Protein AF-A0A8D1BKL6-F1 (afdb_monomer_lite)

Sequence (98 aa):
SPEARVQTAEANRYQVFFFGTHETAFLGPKHLFPYEESKEKFGKPNKRRGFSEGLWEIENNPTVQASDYQFSEPLLPGMRQDRHRVPSLPGTVSQGSV

pLDDT: mean 73.44, std 21.04, range [40.06, 94.62]

Structure (mmCIF, N/CA/C/O backbone):
data_AF-A0A8D1BKL6-F1
#
_entry.id   AF-A0A8D1BKL6-F1
#
loop_
_atom_site.group_PDB
_atom_site.id
_atom_site.type_symbol
_atom_site.label_atom_id
_atom_site.label_alt_id
_atom_site.label_comp_id
_atom_site.label_asym_id
_atom_site.label_entity_id
_atom_site.label_seq_id
_atom_site.pdbx_PDB_ins_code
_atom_site.Cartn_x
_atom_site.Cartn_y
_atom_site.Cartn_z
_atom_site.occupancy
_atom_site.B_iso_or_equiv
_atom_site.auth_seq_id
_atom_site.auth_comp_id
_atom_site.auth_asym_id
_atom_site.auth_atom_id
_atom_site.pdbx_PDB_model_num
ATOM 1 N N . SER A 1 1 ? -11.111 -24.913 39.341 1.00 45.53 1 SER A N 1
ATOM 2 C CA . SER A 1 1 ? -11.683 -23.956 38.376 1.00 45.53 1 SER A CA 1
ATOM 3 C C . SER A 1 1 ? -10.921 -24.044 37.075 1.00 45.53 1 SER A C 1
ATOM 5 O O . SER A 1 1 ? -9.701 -24.102 37.154 1.00 45.53 1 SER A O 1
ATOM 7 N N . PRO A 1 2 ? -11.586 -24.107 35.911 1.00 53.78 2 PRO A N 1
ATOM 8 C CA . PRO A 1 2 ? -10.891 -24.169 34.636 1.00 53.78 2 PRO A CA 1
ATOM 9 C C . PRO A 1 2 ? -10.267 -22.801 34.345 1.00 53.78 2 PRO A C 1
ATOM 11 O O . PRO A 1 2 ? -10.948 -21.777 34.343 1.00 53.78 2 PRO A O 1
ATOM 14 N N . GLU A 1 3 ? -8.955 -22.792 34.142 1.00 57.75 3 GLU A N 1
ATOM 15 C CA . GLU A 1 3 ? -8.186 -21.643 33.682 1.00 57.75 3 GLU A CA 1
ATOM 16 C C . GLU A 1 3 ? -8.530 -21.391 32.210 1.00 57.75 3 GLU A C 1
ATOM 18 O O . GLU A 1 3 ? -7.981 -22.010 31.297 1.00 57.75 3 GLU A O 1
ATOM 23 N N . ALA A 1 4 ? -9.491 -20.503 31.959 1.00 57.09 4 ALA A N 1
ATOM 24 C CA . ALA A 1 4 ? -9.788 -20.053 30.609 1.00 57.09 4 ALA A CA 1
ATOM 25 C C . ALA A 1 4 ? -8.610 -19.210 30.099 1.00 57.09 4 ALA A C 1
ATOM 27 O O . ALA A 1 4 ? -8.475 -18.030 30.422 1.00 57.09 4 ALA A O 1
ATOM 28 N N . ARG A 1 5 ? -7.743 -19.814 29.282 1.00 55.00 5 ARG A N 1
ATOM 29 C CA . ARG A 1 5 ? -6.761 -19.077 28.486 1.00 55.00 5 ARG A CA 1
ATOM 30 C C . ARG A 1 5 ? -7.534 -18.351 27.394 1.00 55.00 5 ARG A C 1
ATOM 32 O O . ARG A 1 5 ? -7.823 -18.923 26.347 1.00 55.00 5 ARG A O 1
ATOM 39 N N . VAL A 1 6 ? -7.907 -17.105 27.672 1.00 56.59 6 VAL A N 1
ATOM 40 C CA . VAL A 1 6 ? -8.469 -16.198 26.675 1.00 56.59 6 VAL A CA 1
ATOM 41 C C . VAL A 1 6 ? -7.393 -15.991 25.606 1.00 56.59 6 VAL A C 1
ATOM 43 O O . VAL A 1 6 ? -6.535 -15.122 25.724 1.00 56.59 6 VAL A O 1
ATOM 46 N N . GLN A 1 7 ? -7.398 -16.818 24.560 1.00 55.38 7 GLN A N 1
ATOM 47 C CA . GLN A 1 7 ? -6.845 -16.416 23.274 1.00 55.38 7 GLN A CA 1
ATOM 48 C C . GLN A 1 7 ? -7.810 -15.362 22.751 1.00 55.38 7 GLN A C 1
ATOM 50 O O . GLN A 1 7 ? -8.779 -15.674 22.065 1.00 55.38 7 GLN A O 1
ATOM 55 N N . THR A 1 8 ? -7.606 -14.112 23.168 1.00 48.78 8 THR A N 1
ATOM 56 C CA . THR A 1 8 ? -8.240 -12.976 22.512 1.00 48.78 8 THR A CA 1
ATOM 57 C C . THR A 1 8 ? -7.800 -13.059 21.061 1.00 48.78 8 THR A C 1
ATOM 59 O O . THR A 1 8 ? -6.655 -12.730 20.746 1.00 48.78 8 THR A O 1
ATOM 62 N N . ALA A 1 9 ? -8.669 -13.567 20.185 1.00 54.69 9 ALA A N 1
ATOM 63 C CA . ALA A 1 9 ? -8.515 -13.364 18.758 1.00 54.69 9 ALA A CA 1
ATOM 64 C C . ALA A 1 9 ? -8.208 -11.875 18.583 1.00 54.69 9 ALA A C 1
ATOM 66 O O . ALA A 1 9 ? -8.927 -11.040 19.134 1.00 54.69 9 ALA A O 1
ATOM 67 N N . GLU A 1 10 ? -7.079 -11.553 17.951 1.00 61.50 10 GLU A N 1
ATOM 68 C CA . GLU A 1 10 ? -6.612 -10.183 17.746 1.00 61.50 10 GLU A CA 1
ATOM 69 C C . GLU A 1 10 ? -7.627 -9.447 16.853 1.00 61.50 10 GLU A C 1
ATOM 71 O O . GLU A 1 10 ? -7.440 -9.327 15.645 1.00 61.50 10 GLU A O 1
ATOM 76 N N . ALA A 1 11 ? -8.739 -9.005 17.449 1.00 66.31 11 ALA A N 1
ATOM 77 C CA . ALA A 1 11 ? -9.943 -8.514 16.779 1.00 66.31 11 ALA A CA 1
ATOM 78 C C . ALA A 1 11 ? -9.719 -7.195 16.023 1.00 66.31 11 ALA A C 1
ATOM 80 O O . ALA A 1 11 ? -10.575 -6.759 15.264 1.00 66.31 11 ALA A O 1
ATOM 81 N N . ASN A 1 12 ? -8.544 -6.589 16.190 1.00 83.00 12 ASN A N 1
ATOM 82 C CA . ASN A 1 12 ? -8.171 -5.306 15.609 1.00 83.00 12 ASN A CA 1
ATOM 83 C C . ASN A 1 12 ? -7.068 -5.474 14.557 1.00 83.00 12 ASN A C 1
ATOM 85 O O . ASN A 1 12 ? -6.066 -4.757 14.585 1.00 83.00 12 ASN A O 1
ATOM 89 N N . ARG A 1 1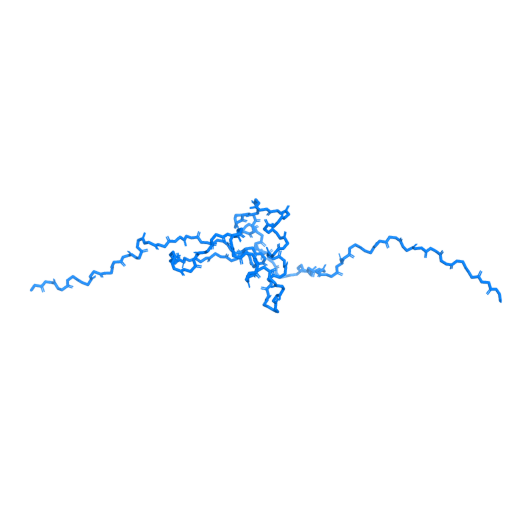3 ? -7.211 -6.454 13.661 1.00 88.94 13 ARG A N 1
ATOM 90 C CA . ARG A 1 13 ? -6.315 -6.632 12.514 1.00 88.94 13 ARG A CA 1
ATOM 91 C C . ARG A 1 13 ? -7.084 -6.570 11.207 1.00 88.94 13 ARG A C 1
ATOM 93 O O . ARG A 1 13 ? -8.182 -7.102 11.100 1.00 88.94 13 ARG A O 1
ATOM 100 N N . TYR A 1 14 ? -6.449 -5.978 10.211 1.00 91.56 14 TYR A N 1
ATOM 101 C CA . TYR A 1 14 ? -6.934 -5.909 8.845 1.00 91.56 14 TYR A CA 1
ATOM 102 C C . TYR A 1 14 ? -6.203 -6.946 8.004 1.00 91.56 14 TYR A C 1
ATOM 104 O O . TYR A 1 14 ? -4.995 -7.133 8.163 1.00 91.56 14 TYR A O 1
ATOM 112 N N . GLN A 1 15 ? -6.929 -7.613 7.112 1.00 92.88 15 GLN A N 1
ATOM 113 C CA . GLN A 1 15 ? -6.318 -8.393 6.044 1.00 92.88 15 GLN A CA 1
ATOM 114 C C . GLN A 1 15 ? -5.821 -7.417 4.975 1.00 92.88 15 GLN A C 1
ATOM 116 O O . GLN A 1 15 ? -6.600 -6.643 4.427 1.00 92.88 15 GLN A O 1
ATOM 121 N N . VAL A 1 16 ? -4.519 -7.424 4.718 1.00 92.38 16 VAL A N 1
ATOM 122 C CA . VAL A 1 16 ? -3.843 -6.474 3.836 1.00 92.38 16 VAL A CA 1
ATOM 123 C C . VAL A 1 16 ? -3.230 -7.230 2.681 1.00 92.38 16 VAL A C 1
ATOM 125 O O . VAL A 1 16 ? -2.442 -8.150 2.894 1.00 92.38 16 VAL A O 1
ATOM 128 N N . PHE A 1 17 ? -3.586 -6.807 1.477 1.00 92.62 17 PHE A N 1
ATOM 129 C CA . PHE A 1 17 ? -2.971 -7.230 0.232 1.00 92.62 17 PHE A CA 1
ATOM 130 C C . PHE A 1 17 ? -1.790 -6.312 -0.100 1.00 92.62 17 PHE A C 1
ATOM 132 O O . PHE A 1 17 ? -1.917 -5.087 -0.037 1.00 92.62 17 PHE A O 1
ATOM 139 N N . PHE A 1 18 ? -0.639 -6.893 -0.431 1.00 93.12 18 PHE A N 1
ATOM 140 C CA . PHE A 1 18 ? 0.559 -6.148 -0.802 1.00 93.12 18 PHE A CA 1
ATOM 141 C C . PHE A 1 18 ? 0.713 -6.102 -2.320 1.00 93.12 18 PHE A C 1
ATOM 143 O O . PHE A 1 18 ? 0.968 -7.124 -2.954 1.00 93.12 18 PHE A O 1
ATOM 150 N N . PHE A 1 19 ? 0.630 -4.900 -2.890 1.00 93.06 19 PHE A N 1
ATOM 151 C C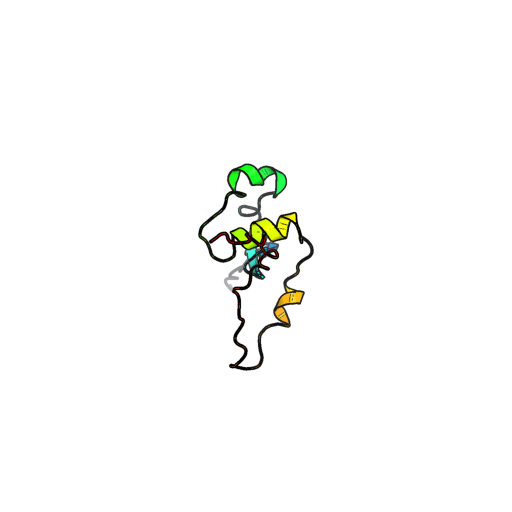A . PHE A 1 19 ? 0.994 -4.662 -4.285 1.00 93.06 19 PHE A CA 1
ATOM 152 C C . PHE A 1 19 ? 2.441 -5.109 -4.570 1.00 93.06 19 PHE A C 1
ATOM 154 O O . PHE A 1 19 ? 3.327 -5.028 -3.712 1.00 93.06 19 PHE A O 1
ATOM 161 N N . GLY A 1 20 ? 2.672 -5.609 -5.779 1.00 93.81 20 GLY A N 1
ATOM 162 C CA . GLY A 1 20 ? 3.948 -6.082 -6.306 1.00 93.81 20 GLY A CA 1
ATOM 163 C C . GLY A 1 20 ? 4.416 -7.456 -5.820 1.00 93.81 20 GLY A C 1
ATOM 164 O O . GLY A 1 20 ? 5.096 -8.155 -6.566 1.00 93.81 20 GLY A O 1
ATOM 165 N N . THR A 1 21 ? 4.082 -7.891 -4.598 1.00 93.62 21 THR A N 1
ATOM 166 C CA . THR A 1 21 ? 4.255 -9.312 -4.212 1.00 93.62 21 THR A CA 1
ATOM 167 C C . THR A 1 21 ? 2.969 -10.116 -4.302 1.00 93.62 21 THR A C 1
ATOM 169 O O . THR A 1 21 ? 3.040 -11.342 -4.318 1.00 93.62 21 THR A O 1
ATOM 172 N N . HIS A 1 22 ? 1.821 -9.437 -4.336 1.00 92.19 22 HIS A N 1
ATOM 173 C CA . HIS A 1 22 ? 0.472 -10.009 -4.321 1.00 92.19 22 HIS A CA 1
ATOM 174 C C . HIS A 1 22 ? 0.223 -10.960 -3.136 1.00 92.19 22 HIS A C 1
ATOM 176 O O . HIS A 1 22 ? -0.706 -11.766 -3.138 1.00 92.19 22 HIS A O 1
ATOM 182 N N . GLU A 1 23 ? 1.047 -10.855 -2.092 1.00 91.69 23 GLU A N 1
ATOM 183 C CA . GLU A 1 23 ? 0.898 -11.595 -0.844 1.00 91.69 23 GLU A CA 1
ATOM 184 C C . GLU A 1 23 ? -0.164 -10.922 0.033 1.00 91.69 23 GLU A C 1
ATOM 186 O O . GLU A 1 23 ? -0.443 -9.728 -0.085 1.00 91.69 23 GLU A O 1
ATOM 191 N N . THR A 1 24 ? -0.761 -11.683 0.948 1.00 91.19 24 THR A N 1
ATOM 192 C CA . THR A 1 24 ? -1.751 -11.164 1.897 1.00 91.19 24 THR A CA 1
ATOM 193 C C . THR A 1 24 ? -1.355 -11.518 3.325 1.00 91.19 24 THR A C 1
ATOM 195 O O . THR A 1 24 ? -0.959 -12.651 3.593 1.00 91.19 24 THR A O 1
ATOM 198 N N . ALA A 1 25 ? -1.475 -10.573 4.258 1.00 91.25 25 ALA A N 1
ATOM 199 C CA . ALA A 1 25 ? -1.198 -10.806 5.677 1.00 91.25 25 ALA A CA 1
ATOM 200 C C . ALA A 1 25 ? -2.170 -10.046 6.590 1.00 91.25 25 ALA A C 1
ATOM 202 O O . ALA A 1 25 ? -2.831 -9.105 6.165 1.00 91.25 25 ALA A O 1
ATOM 203 N N . PHE A 1 26 ? -2.232 -10.425 7.867 1.00 93.06 26 PHE A N 1
ATOM 204 C CA . PHE A 1 26 ? -3.003 -9.692 8.872 1.00 93.06 26 PHE A CA 1
ATOM 205 C C . PHE A 1 26 ? -2.119 -8.670 9.589 1.00 93.06 26 PHE A C 1
ATOM 207 O O . PHE A 1 26 ? -1.165 -9.046 10.270 1.00 93.06 26 PHE A O 1
ATOM 214 N N . LEU A 1 27 ? -2.454 -7.385 9.478 1.00 93.00 27 LEU A N 1
ATOM 215 C CA . LEU A 1 27 ? -1.734 -6.292 10.130 1.00 93.00 27 LEU A CA 1
ATOM 216 C C . LEU A 1 27 ? -2.620 -5.548 11.127 1.00 93.00 27 LEU A C 1
ATOM 218 O O . LEU A 1 27 ? -3.798 -5.303 10.885 1.00 93.00 27 LEU A O 1
ATOM 222 N N . GLY A 1 28 ? -2.033 -5.150 12.255 1.00 92.44 28 GLY A N 1
ATOM 223 C CA . GLY A 1 28 ? -2.682 -4.235 13.194 1.00 92.44 28 GLY A CA 1
ATOM 224 C C . GLY A 1 28 ? -2.620 -2.775 12.718 1.00 92.44 28 GLY A C 1
ATOM 225 O O . GLY A 1 28 ? -1.707 -2.419 11.968 1.00 92.44 28 GLY A O 1
ATOM 226 N N . PRO A 1 29 ? -3.508 -1.893 13.214 1.00 91.69 29 PRO A N 1
ATOM 227 C CA . PRO A 1 29 ? -3.604 -0.490 12.793 1.00 91.69 29 PRO A CA 1
ATOM 228 C C . PRO A 1 29 ? -2.302 0.298 12.979 1.00 91.69 29 PRO A C 1
ATOM 230 O O . PRO A 1 29 ? -1.994 1.174 12.186 1.00 91.69 29 PRO A O 1
ATOM 233 N N . LYS A 1 30 ? -1.478 -0.062 13.971 1.00 91.31 30 LYS A N 1
ATOM 234 C CA . LYS A 1 30 ? -0.157 0.550 14.215 1.00 91.31 30 LYS A CA 1
ATOM 235 C C . LYS A 1 30 ? 0.848 0.402 13.059 1.00 91.31 30 LYS A C 1
ATOM 237 O O . LYS A 1 30 ? 1.883 1.061 13.072 1.00 91.31 30 LYS A O 1
ATOM 242 N N . HIS A 1 31 ? 0.591 -0.50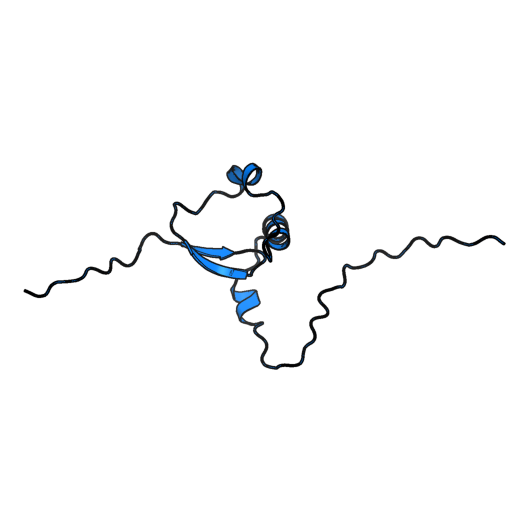8 12.120 1.00 90.88 31 HIS A N 1
ATOM 243 C CA . HIS A 1 31 ? 1.442 -0.773 10.958 1.00 90.88 31 HIS A CA 1
ATOM 244 C C . HIS A 1 31 ? 0.796 -0.334 9.640 1.00 90.88 31 HIS A C 1
ATOM 246 O O . HIS A 1 31 ? 1.344 -0.623 8.579 1.00 90.88 31 HIS A O 1
ATOM 252 N N . LEU A 1 32 ? -0.351 0.346 9.700 1.00 92.31 32 LEU A N 1
ATOM 253 C CA . LEU A 1 32 ? -1.067 0.844 8.535 1.00 92.31 32 LEU A CA 1
ATOM 254 C C . LEU A 1 32 ? -1.012 2.361 8.530 1.00 92.31 32 LEU A C 1
ATOM 256 O O . LEU A 1 32 ? -1.359 3.012 9.511 1.00 92.31 32 LEU A O 1
ATOM 260 N N . PHE A 1 33 ? -0.557 2.907 7.409 1.00 92.56 33 PHE A N 1
ATOM 261 C CA . PHE A 1 33 ? -0.409 4.338 7.206 1.00 92.56 33 PHE A CA 1
ATOM 262 C C . PHE A 1 33 ? -1.210 4.733 5.964 1.00 92.56 33 PHE A C 1
ATOM 264 O O . PHE A 1 33 ? -1.115 4.024 4.957 1.00 92.56 33 PHE A O 1
ATOM 271 N N . PRO A 1 34 ? -1.980 5.835 6.003 1.00 94.19 34 PRO A N 1
ATOM 272 C CA . PRO A 1 34 ? -2.610 6.381 4.807 1.00 94.19 34 PRO A CA 1
ATOM 273 C C . PRO A 1 34 ? -1.567 6.617 3.709 1.00 94.19 34 PRO A C 1
ATOM 275 O O . PRO A 1 34 ? -0.487 7.156 3.974 1.00 94.19 34 PRO A O 1
ATOM 278 N N . TYR A 1 35 ? -1.863 6.188 2.480 1.00 91.25 35 TYR A N 1
ATOM 279 C CA . TYR A 1 35 ? -0.894 6.239 1.382 1.00 91.25 35 TYR A CA 1
ATOM 280 C C . TYR A 1 35 ? -0.481 7.680 1.048 1.00 91.25 35 TYR A C 1
ATOM 282 O O . TYR A 1 35 ? 0.711 7.979 1.080 1.00 91.25 35 TYR A O 1
ATOM 290 N N . GLU A 1 36 ? -1.445 8.581 0.830 1.00 91.12 36 GLU A N 1
ATOM 291 C CA . GLU A 1 36 ? -1.186 9.980 0.446 1.00 91.12 36 GLU A CA 1
ATOM 292 C C . GLU A 1 36 ? -0.270 10.711 1.438 1.00 91.12 36 GLU A C 1
ATOM 294 O O . GLU A 1 36 ? 0.715 11.332 1.047 1.00 91.12 36 GLU A O 1
ATOM 299 N N . GLU A 1 37 ? -0.532 10.567 2.739 1.00 93.56 37 GLU A N 1
ATOM 300 C CA . GLU A 1 37 ? 0.252 11.221 3.796 1.00 93.56 37 GLU A CA 1
ATOM 301 C C . GLU A 1 37 ? 1.657 10.626 3.954 1.00 93.56 37 GLU A C 1
ATOM 303 O O . GLU A 1 37 ? 2.581 11.288 4.424 1.00 93.56 37 GLU A O 1
ATOM 308 N N . SER A 1 38 ? 1.836 9.356 3.589 1.00 92.06 38 SER A N 1
ATOM 309 C CA . SER A 1 38 ? 3.065 8.611 3.861 1.00 92.06 38 SER A CA 1
ATOM 310 C C . SER A 1 38 ? 3.950 8.402 2.625 1.00 92.06 38 SER A C 1
ATOM 312 O O . SER A 1 38 ? 5.088 7.931 2.749 1.00 92.06 38 SER A O 1
ATOM 314 N N . LYS A 1 39 ? 3.485 8.826 1.443 1.00 90.56 39 LYS A N 1
ATOM 315 C CA . LYS A 1 39 ? 4.169 8.700 0.150 1.00 90.56 39 LYS A CA 1
ATOM 316 C C . LYS A 1 39 ? 5.548 9.356 0.125 1.00 90.56 39 LYS A C 1
ATOM 318 O O . LYS A 1 39 ? 6.494 8.764 -0.385 1.00 90.56 39 LYS A O 1
ATOM 323 N N . GLU A 1 40 ? 5.719 10.525 0.736 1.00 92.81 40 GLU A N 1
ATOM 324 C CA . GLU A 1 40 ? 7.027 11.196 0.787 1.00 92.81 40 GLU A CA 1
ATOM 325 C C . GLU A 1 40 ? 8.078 10.365 1.550 1.00 92.81 40 GLU A C 1
ATOM 327 O O . GLU A 1 40 ? 9.266 10.345 1.207 1.00 92.81 40 GLU A O 1
ATOM 332 N N . LYS A 1 41 ? 7.638 9.631 2.579 1.00 92.25 41 LYS A N 1
ATOM 333 C CA . LYS A 1 41 ? 8.510 8.833 3.446 1.00 92.25 41 LYS A CA 1
ATOM 334 C C . LYS A 1 41 ? 8.756 7.428 2.900 1.00 92.25 41 LYS A C 1
ATOM 336 O O . LYS A 1 41 ? 9.894 6.960 2.949 1.00 92.25 41 LYS A O 1
ATOM 341 N N . PHE A 1 42 ? 7.713 6.760 2.404 1.00 90.00 42 PHE A N 1
ATOM 342 C CA . PHE A 1 42 ? 7.760 5.348 2.008 1.00 90.00 42 PHE A CA 1
ATOM 343 C C . PHE A 1 42 ? 7.653 5.111 0.498 1.00 90.00 42 PHE A C 1
ATOM 345 O O . PHE A 1 42 ? 7.992 4.026 0.048 1.00 90.00 42 PHE A O 1
ATOM 352 N N . GLY A 1 43 ? 7.266 6.102 -0.304 1.00 89.31 43 GLY A N 1
ATOM 353 C CA . GLY A 1 43 ? 7.118 5.994 -1.762 1.00 89.31 43 GLY A CA 1
ATOM 354 C C . GLY A 1 43 ? 8.430 6.036 -2.554 1.00 89.31 43 GLY A C 1
ATOM 355 O O . GLY A 1 43 ? 8.415 6.237 -3.764 1.00 89.31 43 GLY A O 1
ATOM 356 N N . LYS A 1 44 ? 9.584 5.892 -1.892 1.00 91.19 44 LYS A N 1
ATOM 357 C CA . LYS A 1 44 ? 10.907 5.932 -2.533 1.00 91.19 44 LYS A CA 1
ATOM 358 C C . LYS A 1 44 ? 11.336 4.526 -2.953 1.00 91.19 44 LYS A C 1
ATOM 360 O O . LYS A 1 44 ? 11.186 3.618 -2.137 1.00 91.19 44 LYS A O 1
ATOM 365 N N . PRO A 1 45 ? 11.934 4.331 -4.146 1.00 90.19 45 PRO A N 1
ATOM 366 C CA . PRO A 1 45 ? 12.377 3.015 -4.604 1.00 90.19 45 PRO A CA 1
ATOM 367 C C . PRO A 1 45 ? 13.211 2.256 -3.560 1.00 90.19 45 PRO A C 1
ATOM 369 O O . PRO A 1 45 ? 14.124 2.810 -2.946 1.00 90.19 45 PRO A O 1
ATOM 372 N N . ASN A 1 46 ? 12.912 0.969 -3.382 1.00 90.88 46 ASN A N 1
ATOM 373 C CA . ASN A 1 46 ? 13.567 0.085 -2.418 1.00 90.88 46 ASN A CA 1
ATOM 374 C C . ASN A 1 46 ? 14.002 -1.217 -3.111 1.00 90.88 46 ASN A C 1
ATOM 376 O O . ASN A 1 46 ? 13.342 -1.687 -4.031 1.00 90.88 46 ASN A O 1
ATOM 380 N N . LYS A 1 47 ? 15.102 -1.827 -2.653 1.00 92.81 47 LYS A N 1
ATOM 381 C CA . LYS A 1 47 ? 15.683 -3.051 -3.240 1.00 92.81 47 LYS A CA 1
ATOM 382 C C . LYS A 1 47 ? 14.888 -4.333 -2.943 1.00 92.81 47 LYS A C 1
ATOM 384 O O . LYS A 1 47 ? 15.271 -5.403 -3.408 1.00 92.81 47 LYS A O 1
ATOM 389 N N . ARG A 1 48 ? 13.833 -4.264 -2.126 1.00 93.62 48 ARG A N 1
ATOM 390 C CA . ARG A 1 48 ? 12.997 -5.429 -1.792 1.00 93.62 48 ARG A CA 1
ATOM 391 C C . ARG A 1 48 ? 12.244 -5.927 -3.031 1.00 93.62 48 ARG A C 1
ATOM 393 O O . ARG A 1 48 ? 11.794 -5.127 -3.849 1.00 93.62 48 ARG A O 1
ATOM 400 N N . ARG A 1 49 ? 12.090 -7.251 -3.146 1.00 93.69 49 ARG A N 1
ATOM 401 C CA . ARG A 1 49 ? 11.326 -7.892 -4.231 1.00 93.69 49 ARG A CA 1
ATOM 402 C C . ARG A 1 49 ? 9.915 -7.301 -4.296 1.00 93.69 49 ARG A C 1
ATOM 404 O O . ARG A 1 49 ? 9.294 -7.124 -3.253 1.00 93.69 49 ARG A O 1
ATOM 411 N N . GLY A 1 50 ? 9.440 -7.001 -5.503 1.00 90.94 50 GLY A N 1
ATOM 412 C CA . GLY A 1 50 ? 8.092 -6.476 -5.738 1.00 90.94 50 GLY A CA 1
ATOM 413 C C . GLY A 1 50 ? 7.884 -5.021 -5.312 1.00 90.94 50 GLY A C 1
ATOM 414 O O . GLY A 1 50 ? 6.822 -4.476 -5.557 1.00 90.94 50 GLY A O 1
ATOM 415 N N . PHE A 1 51 ? 8.867 -4.338 -4.715 1.00 94.06 51 PHE A N 1
ATOM 416 C CA . PHE A 1 51 ? 8.628 -2.994 -4.181 1.00 94.06 51 PHE A CA 1
ATOM 417 C C . PHE A 1 51 ? 8.413 -1.940 -5.275 1.00 94.06 51 PHE A C 1
ATOM 419 O O . PHE A 1 51 ? 7.454 -1.180 -5.217 1.00 94.06 51 PHE A O 1
ATOM 426 N N . SER A 1 52 ? 9.289 -1.895 -6.286 1.00 93.31 52 SER A N 1
ATOM 427 C CA . SER A 1 52 ? 9.133 -0.957 -7.409 1.00 93.31 52 SER A CA 1
ATOM 428 C C . SER A 1 52 ? 7.862 -1.230 -8.216 1.00 93.31 52 SER A C 1
ATOM 430 O O . SER A 1 52 ? 7.208 -0.292 -8.653 1.00 93.31 52 SER A O 1
ATOM 432 N N . GLU A 1 53 ? 7.512 -2.507 -8.389 1.00 93.62 53 GLU A N 1
ATOM 433 C CA . GLU A 1 53 ? 6.264 -2.929 -9.033 1.00 93.62 53 GLU A CA 1
ATOM 434 C C . GLU A 1 53 ? 5.057 -2.478 -8.210 1.00 93.62 53 GLU A C 1
ATOM 436 O O . GLU A 1 53 ? 4.167 -1.826 -8.742 1.00 93.62 53 GLU A O 1
ATOM 441 N N . GLY A 1 54 ? 5.085 -2.692 -6.893 1.00 94.31 54 GLY A N 1
ATOM 442 C CA . GLY A 1 54 ? 4.010 -2.274 -6.003 1.00 94.31 54 GLY A CA 1
ATOM 443 C C . GLY A 1 54 ? 3.804 -0.758 -5.955 1.00 94.31 54 GLY A C 1
ATOM 444 O O . GLY A 1 54 ? 2.664 -0.304 -5.895 1.00 94.31 54 GLY A O 1
ATOM 445 N N . LEU A 1 55 ? 4.880 0.038 -6.043 1.00 94.44 55 LEU A N 1
ATOM 446 C CA . LEU A 1 55 ? 4.772 1.497 -6.189 1.00 94.44 55 LEU A CA 1
ATOM 447 C C . LEU A 1 55 ? 4.105 1.908 -7.505 1.00 94.44 55 LEU A C 1
ATOM 449 O O . LEU A 1 55 ? 3.379 2.896 -7.533 1.00 94.44 55 LEU A O 1
ATOM 453 N N . TRP A 1 56 ? 4.357 1.178 -8.589 1.00 93.25 56 TRP A N 1
ATOM 454 C CA . TRP A 1 56 ? 3.719 1.458 -9.869 1.00 93.25 56 TRP A CA 1
ATOM 455 C C . TRP A 1 56 ? 2.241 1.046 -9.860 1.00 93.25 56 TRP A C 1
ATOM 457 O O . TRP A 1 56 ? 1.389 1.816 -10.303 1.00 93.25 56 TRP A O 1
ATOM 467 N N . GLU A 1 57 ? 1.927 -0.134 -9.320 1.00 94.62 57 GLU A N 1
ATOM 468 C CA . GLU A 1 57 ? 0.564 -0.669 -9.255 1.00 94.62 57 GLU A CA 1
ATOM 469 C C . GLU A 1 57 ? -0.371 0.230 -8.451 1.00 94.62 57 GLU A C 1
ATOM 471 O O . GLU A 1 57 ? -1.456 0.543 -8.926 1.00 94.62 57 GLU A O 1
ATOM 476 N N . ILE A 1 58 ? 0.043 0.709 -7.275 1.00 91.56 58 ILE A N 1
ATOM 477 C CA . ILE A 1 58 ? -0.826 1.563 -6.454 1.00 91.56 58 ILE A CA 1
ATOM 478 C C . ILE A 1 58 ? -1.202 2.880 -7.156 1.00 91.56 58 ILE A C 1
ATOM 480 O O . ILE A 1 58 ? -2.282 3.412 -6.916 1.00 91.56 58 ILE A O 1
ATOM 484 N N . GLU A 1 59 ? -0.346 3.393 -8.046 1.00 92.50 59 GLU A N 1
ATOM 485 C CA . GLU A 1 59 ? -0.614 4.617 -8.810 1.00 92.50 59 GLU A CA 1
ATOM 486 C C . GLU A 1 59 ? -1.396 4.363 -10.107 1.00 92.50 59 GLU A C 1
ATOM 488 O O . GLU A 1 59 ? -2.194 5.205 -10.513 1.00 92.50 59 GLU A O 1
ATOM 493 N N . ASN A 1 60 ? -1.166 3.228 -10.774 1.00 93.69 60 ASN A N 1
ATOM 494 C CA . ASN A 1 60 ? -1.639 2.994 -12.146 1.00 93.69 60 ASN A CA 1
ATOM 495 C C . ASN A 1 60 ? -2.711 1.899 -12.255 1.00 93.69 60 ASN A C 1
ATOM 497 O O . ASN A 1 60 ? -3.491 1.898 -13.205 1.00 93.69 60 ASN A O 1
ATOM 501 N N . ASN A 1 61 ? -2.755 0.965 -11.307 1.00 91.81 61 ASN A N 1
ATOM 502 C CA . ASN A 1 61 ? -3.713 -0.137 -11.256 1.00 91.81 61 ASN A CA 1
ATOM 503 C C . ASN A 1 61 ? -4.105 -0.499 -9.804 1.00 91.81 61 ASN A C 1
ATOM 505 O O . ASN A 1 61 ? -3.850 -1.616 -9.341 1.00 91.81 61 ASN A O 1
ATOM 509 N N . PRO A 1 62 ? -4.755 0.417 -9.064 1.00 89.44 62 PRO A N 1
ATOM 510 C CA . PRO A 1 62 ? -5.110 0.190 -7.662 1.00 89.44 62 PRO A CA 1
ATOM 511 C C . PRO A 1 62 ? -6.218 -0.859 -7.475 1.00 89.44 62 PRO A C 1
ATOM 513 O O . PRO A 1 62 ? -6.526 -1.236 -6.347 1.00 89.44 62 PRO A O 1
ATOM 516 N N . THR A 1 63 ? -6.852 -1.314 -8.560 1.00 88.31 63 THR A N 1
ATOM 517 C CA . THR A 1 63 ? -7.941 -2.295 -8.521 1.00 88.31 63 THR A CA 1
ATOM 518 C C . THR A 1 63 ? -7.465 -3.738 -8.493 1.00 88.31 63 THR A C 1
ATOM 520 O O . THR A 1 63 ? -8.310 -4.610 -8.316 1.00 88.31 63 THR A O 1
ATOM 523 N N . VAL A 1 64 ? -6.164 -4.003 -8.657 1.00 86.38 64 VAL A N 1
ATOM 524 C CA . VAL A 1 64 ? -5.627 -5.371 -8.647 1.00 86.38 64 VAL A CA 1
ATOM 525 C C . VAL A 1 64 ? -5.968 -6.071 -7.323 1.00 86.38 64 VAL A C 1
ATOM 527 O O . VAL A 1 64 ? -5.800 -5.491 -6.249 1.00 86.38 64 VAL A O 1
ATOM 530 N N . GLN A 1 65 ? -6.488 -7.299 -7.387 1.00 81.62 65 GLN A N 1
ATOM 531 C CA . GLN A 1 65 ? -6.920 -8.057 -6.211 1.00 81.62 65 GLN A CA 1
ATOM 532 C C . GLN A 1 65 ? -6.136 -9.359 -6.050 1.00 81.62 65 GLN A C 1
ATOM 534 O O . GLN A 1 65 ? -5.659 -9.961 -7.010 1.00 81.62 65 GLN A O 1
ATOM 539 N N . ALA A 1 66 ? -6.094 -9.870 -4.816 1.00 72.19 66 ALA A N 1
ATOM 540 C CA . ALA A 1 66 ? -5.522 -11.185 -4.519 1.00 72.19 66 ALA A CA 1
ATOM 541 C C . ALA A 1 66 ? -6.196 -12.323 -5.306 1.00 72.19 66 ALA A C 1
ATOM 543 O O . ALA A 1 66 ? -5.532 -13.277 -5.712 1.00 72.19 66 ALA A O 1
ATOM 544 N N . SER A 1 67 ? -7.507 -12.220 -5.548 1.00 73.62 67 SER A N 1
ATOM 545 C CA . SER A 1 67 ? -8.283 -13.215 -6.298 1.00 73.62 67 SER A CA 1
ATOM 546 C C . SER A 1 67 ? -7.828 -13.363 -7.747 1.00 73.62 67 SER A C 1
ATOM 548 O O . SER A 1 67 ? -7.892 -14.468 -8.286 1.00 73.62 67 SER A O 1
ATOM 550 N N . ASP A 1 68 ? -7.328 -12.282 -8.351 1.00 69.44 68 ASP A N 1
ATOM 551 C CA . ASP A 1 68 ? -6.859 -12.274 -9.739 1.00 69.44 68 ASP A CA 1
ATOM 552 C C . ASP A 1 68 ? -5.599 -13.142 -9.903 1.00 69.44 68 ASP A C 1
ATOM 554 O O . ASP A 1 68 ? -5.359 -13.704 -10.971 1.00 69.44 68 ASP A O 1
ATOM 558 N N . TYR A 1 69 ? -4.832 -13.316 -8.818 1.00 62.38 69 TYR A N 1
ATOM 559 C CA . TYR A 1 69 ? -3.597 -14.099 -8.795 1.00 62.38 69 TYR A CA 1
ATOM 560 C C . TYR A 1 69 ? -3.728 -15.460 -8.107 1.00 62.38 69 TYR A C 1
ATOM 562 O O . TYR A 1 69 ? -3.009 -16.386 -8.490 1.00 62.38 69 TYR A O 1
ATOM 570 N N . GLN A 1 70 ? -4.662 -15.641 -7.163 1.00 53.22 70 GLN A N 1
ATOM 571 C CA . GLN A 1 70 ? -4.918 -16.953 -6.546 1.00 53.22 70 GLN A CA 1
ATOM 572 C C . GLN A 1 70 ? -5.366 -18.021 -7.558 1.00 53.22 70 GLN A C 1
ATOM 574 O O . GLN A 1 70 ? -5.136 -19.204 -7.329 1.00 53.22 70 GLN A O 1
ATOM 579 N N . PHE A 1 71 ? -5.948 -17.631 -8.695 1.00 47.47 71 PHE A N 1
ATOM 580 C CA . PHE A 1 71 ? -6.292 -18.551 -9.790 1.00 47.47 71 PHE A CA 1
ATOM 581 C C . PHE A 1 71 ? -5.155 -18.789 -10.798 1.00 47.47 71 PHE A C 1
ATOM 583 O O . PHE A 1 71 ? -5.327 -19.545 -11.752 1.00 47.47 71 PHE A O 1
ATOM 590 N N . SER A 1 72 ? -3.991 -18.171 -10.586 1.00 46.00 72 SER A N 1
ATOM 591 C CA . SER A 1 72 ? -2.815 -18.280 -11.459 1.00 46.00 72 SER A CA 1
ATOM 592 C C . SER A 1 72 ? -1.639 -19.027 -10.821 1.00 46.00 72 SER A C 1
ATOM 594 O O . SER A 1 72 ? -0.505 -18.921 -11.291 1.00 46.00 72 SER A O 1
ATOM 596 N N . GLU A 1 73 ? -1.891 -19.819 -9.774 1.00 43.28 73 GLU A N 1
ATOM 597 C CA . GLU A 1 73 ? -0.920 -20.817 -9.328 1.00 43.28 73 GLU A CA 1
ATOM 598 C C . GLU A 1 73 ? -0.869 -21.954 -10.372 1.00 43.28 73 GLU A C 1
ATOM 600 O O . GLU A 1 73 ? -1.905 -22.539 -10.706 1.00 43.28 73 GLU A O 1
ATOM 605 N N . PRO A 1 74 ? 0.300 -22.251 -10.968 1.00 46.78 74 PRO A N 1
ATOM 606 C CA . PRO A 1 74 ? 0.372 -23.152 -12.100 1.00 46.78 74 PRO A CA 1
ATOM 607 C C . PRO A 1 74 ? 0.228 -24.593 -11.622 1.00 46.78 74 PRO A C 1
ATOM 609 O O . PRO A 1 74 ? 1.142 -25.177 -11.037 1.00 46.78 74 PRO A O 1
ATOM 612 N N . LEU A 1 75 ? -0.878 -25.228 -11.999 1.00 48.81 75 LEU A N 1
ATOM 613 C CA . LEU A 1 75 ? -0.788 -26.634 -12.349 1.00 48.81 75 LEU A CA 1
ATOM 614 C C . LEU A 1 75 ? 0.207 -26.723 -13.519 1.00 48.81 75 LEU A C 1
ATOM 616 O O . LEU A 1 75 ? -0.106 -26.297 -14.629 1.00 48.81 75 LEU A O 1
ATOM 620 N N . LEU A 1 76 ? 1.394 -27.262 -13.218 1.00 45.03 76 LEU A N 1
ATOM 621 C CA . LEU A 1 76 ? 2.398 -27.912 -14.078 1.00 45.03 76 LEU A CA 1
ATOM 622 C C . LEU A 1 76 ? 3.808 -27.267 -14.073 1.00 45.03 76 LEU A C 1
ATOM 624 O O . LEU A 1 76 ? 3.970 -26.086 -14.392 1.00 45.03 76 LEU A O 1
ATOM 628 N N . PRO A 1 77 ? 4.871 -28.064 -13.822 1.00 40.94 77 PRO A N 1
ATOM 629 C CA . PRO A 1 77 ? 6.245 -27.661 -14.099 1.00 40.94 77 PRO A CA 1
ATOM 630 C C . PRO A 1 77 ? 6.478 -27.658 -15.619 1.00 40.94 77 PRO A C 1
ATOM 632 O O . PRO A 1 77 ? 6.421 -28.705 -16.260 1.00 40.94 77 PRO A O 1
ATOM 635 N N . GLY A 1 78 ? 6.746 -26.489 -16.210 1.00 48.31 78 GLY A N 1
ATOM 636 C CA . GLY A 1 78 ? 7.141 -26.408 -17.627 1.00 48.31 78 GLY A CA 1
ATOM 637 C C . GLY A 1 78 ? 6.946 -25.065 -18.333 1.00 48.31 78 GLY A C 1
ATOM 638 O O . GLY A 1 78 ? 7.540 -24.851 -19.387 1.00 48.31 78 GLY A O 1
ATOM 639 N N . MET A 1 79 ? 6.180 -24.127 -17.774 1.00 43.94 79 MET A N 1
ATOM 640 C CA . MET A 1 79 ? 6.012 -22.805 -18.388 1.00 43.94 79 MET A CA 1
ATOM 641 C C . MET A 1 79 ? 7.179 -21.890 -18.004 1.00 43.94 79 MET A C 1
ATOM 643 O O . MET A 1 79 ? 7.215 -21.316 -16.916 1.00 43.94 79 MET A O 1
ATOM 647 N N . ARG A 1 80 ? 8.151 -21.744 -18.910 1.00 49.78 80 ARG A N 1
ATOM 648 C CA . ARG A 1 80 ? 9.149 -20.672 -18.844 1.00 49.78 80 ARG A CA 1
ATOM 649 C C . ARG A 1 80 ? 8.426 -19.333 -18.985 1.00 49.78 80 ARG A C 1
ATOM 651 O O . ARG A 1 80 ? 8.056 -18.934 -20.083 1.00 49.78 80 ARG A O 1
ATOM 658 N N . GLN A 1 81 ? 8.218 -18.649 -17.865 1.00 43.06 81 GLN A N 1
ATOM 659 C CA . GLN 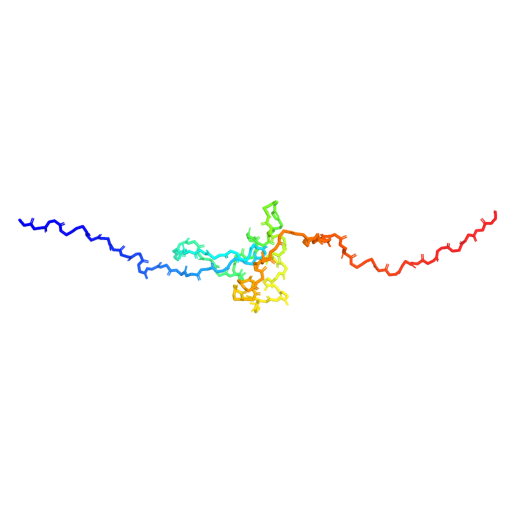A 1 81 ? 7.924 -17.223 -17.863 1.00 43.06 81 GLN A CA 1
ATOM 660 C C . GLN A 1 81 ? 9.167 -16.500 -18.380 1.00 43.06 81 GLN A C 1
ATOM 662 O O . GLN A 1 81 ? 10.126 -16.291 -17.637 1.00 43.06 81 GLN A O 1
ATOM 667 N N . ASP A 1 82 ? 9.159 -16.124 -19.656 1.00 43.75 82 ASP A N 1
ATOM 668 C CA . ASP A 1 82 ? 10.123 -15.171 -20.198 1.00 43.75 82 ASP A CA 1
ATOM 669 C C . ASP A 1 82 ? 9.779 -13.778 -19.638 1.00 43.75 82 ASP A C 1
ATOM 671 O O . ASP A 1 82 ? 9.146 -12.932 -20.266 1.00 43.75 82 ASP A O 1
ATOM 675 N N . ARG A 1 83 ? 10.109 -13.581 -18.357 1.00 56.28 83 ARG A N 1
ATOM 676 C CA . ARG A 1 83 ? 9.872 -12.363 -17.570 1.00 56.28 83 ARG A CA 1
ATOM 677 C C . ARG A 1 83 ? 10.924 -11.281 -17.840 1.00 56.28 83 ARG A C 1
ATOM 679 O O . ARG A 1 83 ? 11.240 -10.492 -16.958 1.00 56.28 83 ARG A O 1
ATOM 686 N N . HIS A 1 84 ? 11.436 -11.200 -19.067 1.00 46.56 84 HIS A N 1
ATOM 687 C CA . HIS A 1 84 ? 12.316 -10.119 -19.505 1.00 46.56 84 HIS A CA 1
ATOM 688 C C . HIS A 1 84 ? 12.023 -9.710 -20.950 1.00 46.56 84 HIS A C 1
ATOM 690 O O . HIS A 1 84 ? 12.849 -9.868 -21.844 1.00 46.56 84 HIS A O 1
ATOM 696 N N . ARG A 1 85 ? 10.865 -9.089 -21.185 1.00 40.06 85 ARG A N 1
ATOM 697 C CA . ARG A 1 85 ? 10.715 -8.226 -22.359 1.00 40.06 85 ARG A CA 1
ATOM 698 C C . ARG A 1 85 ? 9.965 -6.957 -21.993 1.00 40.06 85 ARG A C 1
ATOM 700 O O . ARG A 1 85 ? 8.750 -6.870 -22.115 1.00 40.06 85 ARG A O 1
ATOM 707 N N . VAL A 1 86 ? 10.726 -5.950 -21.567 1.00 50.44 86 VAL A N 1
ATOM 708 C CA . VAL A 1 86 ? 10.331 -4.559 -21.814 1.00 50.44 86 VAL A CA 1
ATOM 709 C C . VAL A 1 86 ? 10.016 -4.434 -23.312 1.00 50.44 86 VAL A C 1
ATOM 711 O O . VAL A 1 86 ? 10.822 -4.906 -24.121 1.00 50.44 86 VAL A O 1
ATOM 714 N N . PRO A 1 87 ? 8.870 -3.864 -23.723 1.00 44.38 87 PRO A N 1
ATOM 715 C CA . PRO A 1 87 ? 8.641 -3.571 -25.128 1.00 44.38 87 PRO A CA 1
ATOM 716 C C . PRO A 1 87 ? 9.717 -2.579 -25.572 1.00 44.38 87 PRO A C 1
ATOM 718 O O . PRO A 1 87 ? 9.715 -1.419 -25.165 1.00 44.38 87 PRO A O 1
ATOM 721 N N . SER A 1 88 ? 10.689 -3.039 -26.357 1.00 45.84 88 SER A N 1
ATOM 722 C CA . SER A 1 88 ? 11.637 -2.153 -27.019 1.00 45.84 88 SER A CA 1
ATOM 723 C C . SER A 1 88 ? 10.841 -1.269 -27.978 1.00 45.84 88 SER A C 1
ATOM 725 O O . SER A 1 88 ? 10.182 -1.782 -28.885 1.00 45.84 88 SER A O 1
ATOM 727 N N . LEU A 1 89 ? 10.887 0.049 -27.773 1.00 49.59 89 LEU A N 1
ATOM 728 C CA . LEU A 1 89 ? 10.414 1.024 -28.756 1.00 49.59 89 LEU A CA 1
ATOM 729 C C . LEU A 1 89 ? 11.097 0.738 -30.110 1.00 49.59 89 LEU A C 1
ATOM 731 O O . LEU A 1 89 ? 12.291 0.419 -30.117 1.00 49.59 89 LEU A O 1
ATOM 735 N N . PRO A 1 90 ? 10.383 0.822 -31.249 1.00 45.22 90 PRO A N 1
ATOM 736 C CA . PRO A 1 90 ? 10.989 0.601 -32.556 1.00 45.22 90 PRO A CA 1
ATOM 737 C C . PRO A 1 90 ? 12.093 1.640 -32.785 1.00 45.22 90 PRO A C 1
ATOM 739 O O . PRO A 1 90 ? 11.856 2.845 -32.724 1.00 45.22 90 PRO A O 1
ATOM 742 N N . GLY A 1 91 ? 13.317 1.146 -32.978 1.00 42.06 91 GLY A N 1
ATOM 743 C CA . GLY A 1 91 ? 14.525 1.954 -33.076 1.00 42.06 91 GLY A CA 1
ATOM 744 C C . GLY A 1 91 ? 14.517 2.901 -34.272 1.00 42.06 91 GLY A C 1
ATOM 745 O O . GLY A 1 91 ? 14.114 2.539 -35.376 1.00 42.06 91 GLY A O 1
ATOM 746 N N . THR A 1 92 ? 15.027 4.109 -34.043 1.00 49.31 92 THR A N 1
ATOM 747 C CA . THR A 1 92 ? 15.490 5.022 -35.088 1.00 49.31 92 THR A CA 1
ATOM 748 C C . THR A 1 92 ? 16.509 4.304 -35.966 1.00 49.31 92 THR A C 1
ATOM 750 O O . THR A 1 92 ? 17.550 3.853 -35.483 1.00 49.31 92 THR A O 1
ATOM 753 N N . VAL A 1 93 ? 16.215 4.205 -37.262 1.00 48.25 93 VAL A N 1
ATOM 754 C CA . VAL A 1 93 ? 17.185 3.768 -38.264 1.00 48.25 93 VAL A CA 1
ATOM 755 C C . VAL A 1 93 ? 18.257 4.856 -38.376 1.00 48.25 93 VAL A C 1
ATOM 757 O O . VAL A 1 93 ? 17.949 6.005 -38.686 1.00 48.25 93 VAL A O 1
ATOM 760 N N . SER A 1 94 ? 19.513 4.522 -38.092 1.00 45.78 94 SER A N 1
ATO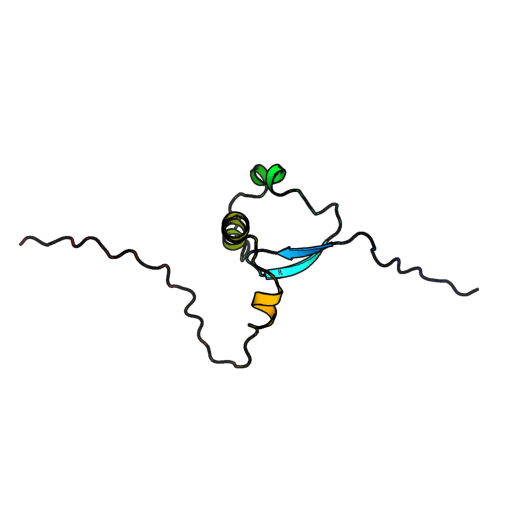M 761 C CA . SER A 1 94 ? 20.640 5.352 -38.517 1.00 45.78 94 SER A CA 1
ATOM 762 C C . SER A 1 94 ? 21.170 4.741 -39.806 1.00 45.78 94 SER A C 1
ATOM 764 O O . SER A 1 94 ? 21.747 3.652 -39.789 1.00 45.78 94 SER A O 1
ATOM 766 N N . GLN A 1 95 ? 20.878 5.392 -40.935 1.00 43.25 95 GLN A N 1
ATOM 767 C CA . GLN A 1 95 ? 21.483 5.065 -42.224 1.00 43.25 95 GLN A CA 1
ATOM 768 C C . GLN A 1 95 ? 22.993 5.308 -42.154 1.00 43.25 95 GLN A C 1
ATOM 770 O O . GLN A 1 95 ? 23.450 6.296 -41.582 1.00 43.25 95 GLN A O 1
ATOM 775 N N . GLY A 1 96 ? 23.755 4.384 -42.738 1.00 45.69 96 GLY A N 1
ATOM 776 C CA . GLY A 1 96 ? 25.203 4.487 -42.857 1.00 45.69 96 GLY A CA 1
ATOM 777 C C . GLY A 1 96 ? 25.657 5.566 -43.836 1.00 45.69 96 GLY A C 1
ATOM 778 O O . GLY A 1 96 ? 24.873 6.145 -44.586 1.00 45.69 96 GLY A O 1
ATOM 779 N N . SER A 1 97 ? 26.963 5.792 -43.865 1.00 46.78 97 SER A N 1
ATOM 780 C CA . SER A 1 97 ? 27.671 6.358 -45.009 1.00 46.78 97 SER A CA 1
ATOM 781 C C . SER A 1 97 ? 29.095 5.807 -45.019 1.00 46.78 97 SER A C 1
ATOM 783 O O . SER A 1 97 ? 29.670 5.559 -43.962 1.00 46.78 97 SER A O 1
ATOM 785 N N . VAL A 1 98 ? 29.525 5.555 -46.252 1.00 55.41 98 VAL A N 1
ATOM 786 C CA . VAL A 1 98 ? 30.697 4.847 -46.789 1.00 55.41 98 VAL A CA 1
ATOM 787 C C . VAL A 1 98 ? 32.063 5.158 -46.186 1.00 55.41 98 VAL A C 1
ATOM 789 O O . VAL A 1 98 ? 32.283 6.305 -45.743 1.00 55.41 98 VAL A O 1
#

Radius of gyration: 22.01 Å; chains: 1; bounding box: 42×39×85 Å

Organism: Sus scrofa (NCBI:txid9823)

Secondary structure (DSSP, 8-state):
-----------S-EEEE-TTT--EEEE-GGG---HHHHHHHH-S--S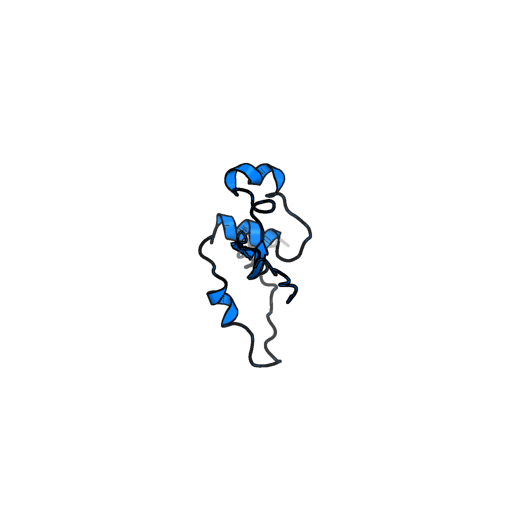STTHHHHHHHHHH-TT--HHHHHTTS-SSTT---------PPPPPP-----

Foldseek 3Di:
DDDPPPPPPPPQWDWDQQAQVRDTDTDHPVPDDDCVVCCVPQVDDDPDHRRVRRSCCVVPPVPDHSVVCVVVPDPDDDDPPPVDDDPPDPDDDDDDDD

InterPro domains:
  IPR000313 PWWP domain [PF00855] (11-61)